Protein AF-A0A7X9FR74-F1 (afdb_monomer_lite)

Structure (mmCIF, N/CA/C/O backbone):
data_AF-A0A7X9FR74-F1
#
_entry.id   AF-A0A7X9FR74-F1
#
loop_
_atom_site.group_PDB
_atom_site.id
_atom_site.type_symbol
_atom_site.label_atom_id
_atom_site.label_alt_id
_atom_site.label_comp_id
_atom_site.label_asym_id
_atom_site.label_entity_id
_atom_site.label_seq_id
_atom_site.pdbx_PDB_ins_code
_atom_site.Cartn_x
_atom_site.Cartn_y
_atom_site.Cartn_z
_atom_site.occupancy
_atom_site.B_iso_or_equiv
_atom_site.auth_seq_id
_atom_site.auth_comp_id
_atom_site.auth_asym_id
_atom_site.auth_atom_id
_atom_site.pdbx_PDB_model_num
ATOM 1 N N . LYS A 1 1 ? 11.378 -12.862 -9.582 1.00 49.09 1 LYS A N 1
ATOM 2 C CA . LYS A 1 1 ? 12.855 -12.681 -9.672 1.00 49.09 1 LYS A CA 1
ATOM 3 C C . LYS A 1 1 ? 13.414 -12.752 -11.105 1.00 49.09 1 LYS A C 1
ATOM 5 O O . LYS A 1 1 ? 14.288 -11.960 -11.417 1.00 49.09 1 LYS A O 1
ATOM 10 N N . ILE A 1 2 ? 12.906 -13.618 -11.994 1.00 49.97 2 ILE A N 1
ATOM 11 C CA . ILE A 1 2 ? 13.464 -13.811 -13.354 1.00 49.97 2 ILE A CA 1
ATOM 12 C C . ILE A 1 2 ? 13.257 -12.596 -14.291 1.00 49.97 2 ILE A C 1
ATOM 14 O O . ILE A 1 2 ? 14.177 -12.228 -15.014 1.00 49.97 2 ILE A O 1
ATOM 18 N N . ALA A 1 3 ? 12.103 -11.917 -14.243 1.00 53.97 3 ALA A N 1
ATOM 19 C CA . ALA A 1 3 ? 11.827 -10.750 -15.097 1.00 53.97 3 ALA A CA 1
ATOM 20 C C . ALA A 1 3 ? 12.711 -9.525 -14.775 1.00 53.97 3 ALA A C 1
ATOM 22 O O . ALA A 1 3 ? 13.237 -8.888 -15.679 1.00 53.97 3 ALA A O 1
ATOM 23 N N . LEU A 1 4 ? 12.950 -9.253 -13.485 1.00 57.09 4 LEU A N 1
ATOM 24 C CA . LEU A 1 4 ? 13.841 -8.179 -13.018 1.00 57.09 4 LEU A CA 1
ATOM 25 C C . LEU A 1 4 ? 15.304 -8.400 -13.425 1.00 57.09 4 LEU A C 1
ATOM 27 O O . LEU A 1 4 ? 16.016 -7.433 -13.672 1.00 57.09 4 LEU A O 1
ATOM 31 N N . ASN A 1 5 ? 15.745 -9.659 -13.526 1.00 57.19 5 ASN A N 1
ATOM 32 C CA . ASN A 1 5 ? 17.094 -9.975 -13.994 1.00 57.19 5 ASN A CA 1
ATOM 33 C C . ASN A 1 5 ? 17.255 -9.681 -15.488 1.00 57.19 5 ASN A C 1
ATOM 35 O O . ASN A 1 5 ? 18.281 -9.149 -15.881 1.00 57.19 5 ASN A O 1
ATOM 39 N N . LYS A 1 6 ? 16.237 -9.950 -16.316 1.00 57.62 6 LYS A N 1
ATOM 40 C CA . LYS A 1 6 ? 16.286 -9.618 -17.750 1.00 57.62 6 LYS A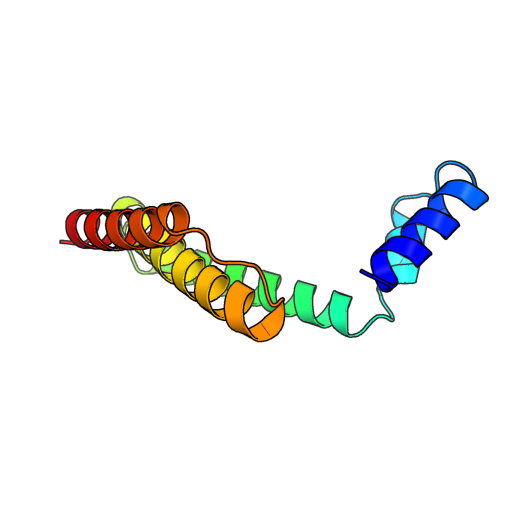 CA 1
ATOM 41 C C . LYS A 1 6 ? 16.308 -8.108 -17.997 1.00 57.62 6 LYS A C 1
ATOM 43 O O . LYS A 1 6 ? 17.095 -7.652 -18.814 1.00 57.62 6 LYS A O 1
ATOM 48 N N . VAL A 1 7 ? 15.519 -7.340 -17.240 1.00 60.03 7 VAL A N 1
ATOM 49 C CA . VAL A 1 7 ? 15.538 -5.867 -17.313 1.00 60.03 7 VAL A CA 1
ATOM 50 C C . VAL A 1 7 ? 16.883 -5.312 -16.840 1.00 60.03 7 VAL A C 1
ATOM 52 O O . VAL A 1 7 ? 17.462 -4.476 -17.519 1.00 60.03 7 VAL A O 1
ATOM 55 N N . ARG A 1 8 ? 17.442 -5.822 -15.732 1.00 58.75 8 ARG A N 1
ATOM 56 C CA . ARG A 1 8 ? 18.791 -5.440 -15.274 1.00 58.75 8 ARG A CA 1
ATOM 57 C C . ARG A 1 8 ? 19.878 -5.739 -16.307 1.00 58.75 8 ARG A C 1
ATOM 59 O O . ARG A 1 8 ? 20.777 -4.927 -16.471 1.00 58.75 8 ARG A O 1
ATOM 66 N N . LEU A 1 9 ? 19.798 -6.880 -16.989 1.00 60.38 9 LEU A N 1
ATOM 67 C CA . LEU A 1 9 ? 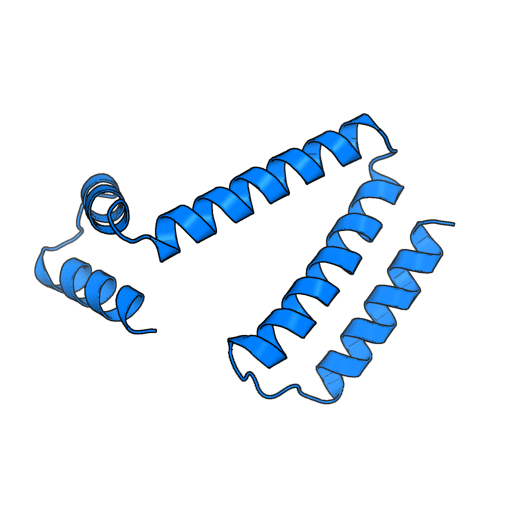20.768 -7.263 -18.017 1.00 60.38 9 LEU A CA 1
ATOM 68 C C . LEU A 1 9 ? 20.648 -6.396 -19.281 1.00 60.38 9 LEU A C 1
ATOM 70 O O . LEU A 1 9 ? 21.676 -6.062 -19.855 1.00 60.38 9 LEU A O 1
ATOM 74 N N . ALA A 1 10 ? 19.437 -5.980 -19.667 1.00 56.66 10 ALA A N 1
ATOM 75 C CA . ALA A 1 10 ? 19.229 -5.018 -20.755 1.00 56.66 10 ALA A CA 1
ATOM 76 C C . ALA A 1 10 ? 19.759 -3.614 -20.394 1.00 56.66 10 ALA A C 1
ATOM 78 O O . ALA A 1 10 ? 20.469 -3.001 -21.183 1.00 56.66 10 ALA A O 1
ATOM 79 N N . VAL A 1 11 ? 19.517 -3.151 -19.160 1.00 58.97 11 VAL A N 1
ATOM 80 C CA . VAL A 1 11 ? 20.002 -1.849 -18.658 1.00 58.97 11 VAL A CA 1
ATOM 81 C C . VAL A 1 11 ? 21.527 -1.769 -18.588 1.00 58.97 11 VAL A C 1
ATOM 83 O O . VAL A 1 11 ? 22.105 -0.729 -18.889 1.00 58.97 11 VAL A O 1
ATOM 86 N N . VAL A 1 12 ? 22.190 -2.865 -18.218 1.00 61.78 12 VAL A N 1
ATOM 87 C CA . VAL A 1 12 ? 23.659 -2.932 -18.162 1.00 61.78 12 VAL A CA 1
ATOM 88 C C . VAL A 1 12 ? 24.287 -3.048 -19.560 1.00 61.78 12 VAL A C 1
ATOM 90 O O . VAL A 1 12 ? 25.437 -2.653 -19.731 1.00 61.78 12 VAL A O 1
ATOM 93 N N . ALA A 1 13 ? 23.562 -3.576 -20.553 1.00 60.75 13 ALA A N 1
ATOM 94 C CA . ALA A 1 13 ? 24.095 -3.829 -21.892 1.00 60.75 13 ALA A CA 1
ATOM 95 C C . ALA A 1 13 ? 24.060 -2.610 -22.830 1.00 60.75 13 ALA A C 1
ATOM 97 O O . ALA A 1 13 ? 24.938 -2.503 -23.682 1.00 60.75 13 ALA A O 1
ATOM 98 N N . GLU A 1 14 ? 23.081 -1.708 -22.695 1.00 56.88 14 GLU A N 1
ATOM 99 C CA . GLU A 1 14 ? 22.860 -0.638 -23.687 1.00 56.88 14 GLU A CA 1
ATOM 100 C C . GLU A 1 14 ? 23.426 0.740 -23.302 1.00 56.88 14 GLU A C 1
ATOM 102 O O . GLU A 1 14 ? 23.592 1.581 -24.180 1.00 56.88 14 GLU A O 1
ATOM 107 N N . GLY A 1 15 ? 23.827 0.960 -22.043 1.00 57.66 15 GLY A N 1
ATOM 108 C CA . GLY A 1 15 ? 24.203 2.294 -21.556 1.00 57.66 15 GLY A CA 1
ATOM 109 C C . GLY A 1 15 ? 22.960 3.173 -21.391 1.00 57.66 15 GLY A C 1
ATOM 110 O O . GLY A 1 15 ? 22.227 3.374 -22.347 1.00 57.66 15 GLY A O 1
ATOM 111 N N . ASP A 1 16 ? 22.704 3.620 -20.153 1.00 62.59 16 ASP A N 1
ATOM 112 C CA . ASP A 1 16 ? 21.513 4.365 -19.696 1.00 62.59 16 ASP A CA 1
ATOM 113 C C . ASP A 1 16 ? 20.312 4.312 -20.661 1.00 62.59 16 ASP A C 1
ATOM 115 O O . ASP A 1 16 ? 20.021 5.302 -21.342 1.00 62.59 16 ASP A O 1
ATOM 119 N N . PRO A 1 17 ? 19.603 3.167 -20.752 1.00 65.75 17 PRO A N 1
ATOM 120 C CA . PRO A 1 17 ? 18.399 3.100 -21.565 1.00 65.75 17 PRO A CA 1
ATOM 121 C C . PRO A 1 17 ? 17.427 4.179 -21.102 1.00 65.75 17 PRO A C 1
ATOM 123 O O . PRO A 1 17 ? 17.197 4.371 -19.900 1.00 65.75 17 PRO A O 1
ATOM 126 N N . GLY A 1 18 ? 16.845 4.887 -22.068 1.00 78.25 18 GLY A N 1
ATOM 127 C CA . GLY A 1 18 ? 15.842 5.891 -21.772 1.00 78.25 18 GLY A CA 1
ATOM 128 C C . GLY A 1 18 ? 14.697 5.263 -20.981 1.00 78.25 18 GLY A C 1
ATOM 129 O O . GLY A 1 18 ? 14.331 4.104 -21.188 1.00 78.25 18 GLY A O 1
ATOM 130 N N . LEU A 1 19 ? 14.078 6.040 -20.086 1.00 77.25 19 LEU A N 1
ATOM 131 C CA . LEU A 1 19 ? 12.901 5.590 -19.327 1.00 77.25 19 LEU A CA 1
ATOM 132 C C . LEU A 1 19 ? 11.820 4.988 -20.244 1.00 77.25 19 LEU A C 1
ATOM 134 O O . LEU A 1 19 ? 11.128 4.047 -19.860 1.00 77.25 19 LEU A O 1
ATOM 138 N N . TRP A 1 20 ? 11.717 5.503 -21.470 1.00 82.38 20 TRP A N 1
ATOM 139 C CA . TRP A 1 20 ? 10.804 5.023 -22.501 1.00 82.38 20 TRP A CA 1
ATOM 140 C C . TRP A 1 20 ? 11.097 3.589 -22.957 1.00 82.38 20 TRP A C 1
ATOM 142 O O . TRP A 1 20 ? 10.161 2.797 -23.058 1.00 82.38 20 TRP A O 1
ATOM 152 N N . ASP A 1 21 ? 12.362 3.215 -23.146 1.00 82.94 21 ASP A N 1
ATOM 153 C CA . ASP A 1 21 ? 12.745 1.876 -23.614 1.00 82.94 21 ASP A CA 1
ATOM 154 C C . ASP A 1 21 ? 12.461 0.803 -22.561 1.00 82.94 21 ASP A C 1
ATOM 156 O O . ASP A 1 21 ? 12.021 -0.306 -22.880 1.00 82.94 21 ASP A O 1
ATOM 160 N N . ILE A 1 22 ? 12.637 1.158 -21.286 1.00 79.19 22 ILE A N 1
ATOM 161 C CA . ILE A 1 22 ? 12.320 0.293 -20.147 1.00 79.19 22 ILE A CA 1
ATOM 162 C C . ILE A 1 22 ? 10.810 0.027 -20.089 1.00 79.19 22 ILE A C 1
ATOM 164 O O . ILE A 1 22 ? 10.383 -1.123 -19.948 1.00 79.19 22 ILE A O 1
ATOM 168 N N . VAL A 1 23 ? 9.991 1.076 -20.221 1.00 79.94 23 VAL A N 1
ATOM 169 C CA . VAL A 1 23 ? 8.524 0.958 -20.185 1.00 79.94 23 VAL A CA 1
ATOM 170 C C . VAL A 1 23 ? 8.009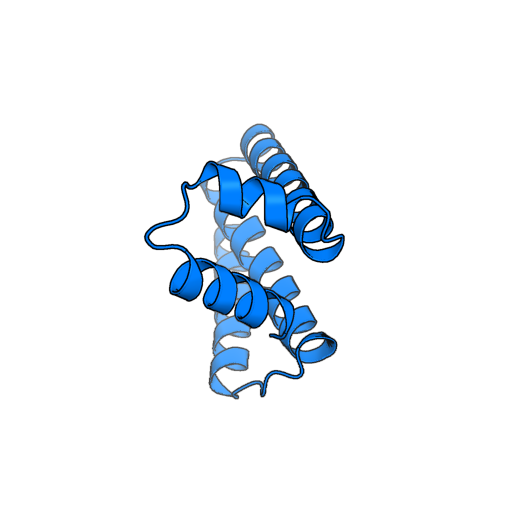 0.142 -21.373 1.00 79.94 23 VAL A C 1
ATOM 172 O O . VAL A 1 23 ? 7.187 -0.757 -21.177 1.00 79.94 23 VAL A O 1
ATOM 175 N N . LEU A 1 24 ? 8.521 0.390 -22.582 1.00 83.50 24 LEU A N 1
ATOM 176 C CA . LEU A 1 24 ? 8.153 -0.359 -23.789 1.00 83.50 24 LEU A CA 1
ATOM 177 C C . LEU A 1 24 ? 8.511 -1.850 -23.687 1.00 83.50 24 LEU A C 1
ATOM 179 O O . LEU A 1 24 ? 7.723 -2.695 -24.112 1.00 83.50 24 LEU A O 1
ATOM 183 N N . HIS A 1 25 ? 9.631 -2.195 -23.046 1.00 83.56 25 HIS A N 1
ATOM 184 C CA . HIS A 1 25 ? 10.009 -3.591 -22.796 1.00 83.56 25 HIS A CA 1
ATOM 185 C C . HIS A 1 25 ? 9.175 -4.289 -21.714 1.00 83.56 25 HIS A C 1
ATOM 187 O O . HIS A 1 25 ? 9.013 -5.513 -21.745 1.00 83.56 25 HIS A O 1
ATOM 193 N N . LEU A 1 26 ? 8.656 -3.542 -20.738 1.00 80.00 26 LEU A N 1
ATOM 194 C CA . LEU A 1 26 ? 7.833 -4.079 -19.650 1.00 80.00 26 LEU A CA 1
ATOM 195 C C . LEU A 1 26 ? 6.359 -4.235 -20.039 1.00 80.00 26 LEU A C 1
ATOM 197 O O . LEU A 1 26 ? 5.688 -5.120 -19.507 1.00 80.00 26 LEU A O 1
ATOM 201 N N . LEU A 1 27 ? 5.873 -3.425 -20.983 1.00 84.75 27 LEU A N 1
ATOM 202 C CA . LEU A 1 27 ? 4.500 -3.443 -21.490 1.00 84.75 27 LEU A CA 1
ATOM 203 C C . LEU A 1 27 ? 3.976 -4.832 -21.902 1.00 84.75 27 LEU A C 1
ATOM 205 O O . LEU A 1 27 ? 2.873 -5.157 -21.487 1.00 84.75 27 LEU A O 1
ATOM 209 N N . PRO A 1 28 ? 4.699 -5.693 -22.641 1.00 87.12 28 PRO A N 1
ATOM 210 C CA . PRO A 1 28 ? 4.188 -7.017 -23.013 1.00 87.12 28 PRO A CA 1
ATOM 211 C C . PRO A 1 28 ? 4.183 -8.041 -21.864 1.00 87.12 28 PRO A C 1
ATOM 213 O O . PRO A 1 28 ? 3.705 -9.160 -22.044 1.00 87.12 28 PRO A O 1
ATOM 216 N N . ASN A 1 29 ? 4.718 -7.713 -20.682 1.00 83.38 29 ASN A N 1
ATOM 217 C CA . ASN A 1 29 ? 4.759 -8.645 -19.561 1.00 83.38 29 ASN A CA 1
ATOM 218 C C . ASN A 1 29 ? 3.412 -8.651 -18.803 1.00 83.38 29 ASN A C 1
ATOM 220 O O . ASN A 1 29 ? 3.090 -7.669 -18.126 1.00 83.38 29 ASN A O 1
ATOM 224 N N . PRO A 1 30 ? 2.647 -9.761 -18.814 1.00 81.38 30 PRO A N 1
ATOM 225 C CA . PRO A 1 30 ? 1.329 -9.818 -18.180 1.00 81.38 30 PRO A CA 1
ATOM 226 C C . PRO A 1 30 ? 1.385 -9.610 -16.662 1.00 81.38 30 PRO A C 1
ATOM 228 O O . PRO A 1 30 ? 0.437 -9.087 -16.083 1.00 81.38 30 PRO A O 1
ATOM 231 N N . TYR A 1 31 ? 2.500 -9.949 -16.006 1.00 82.50 31 TYR A N 1
ATOM 232 C CA . TYR A 1 31 ? 2.684 -9.681 -14.577 1.00 82.50 31 TYR A CA 1
ATOM 233 C C . TYR A 1 31 ? 2.897 -8.193 -14.286 1.00 82.50 31 TYR A C 1
ATOM 235 O O . TYR A 1 31 ? 2.459 -7.710 -13.245 1.00 82.50 31 TYR A O 1
ATOM 243 N N . PHE A 1 32 ? 3.554 -7.464 -15.194 1.00 83.62 32 PHE A N 1
ATOM 244 C CA . PHE A 1 32 ? 3.737 -6.018 -15.065 1.00 83.62 32 PHE A CA 1
ATOM 245 C C . PHE A 1 32 ? 2.405 -5.289 -15.247 1.00 83.62 32 PHE A C 1
ATOM 247 O O . PHE A 1 32 ? 2.028 -4.490 -14.394 1.00 83.62 32 PHE A O 1
ATOM 254 N N . ILE A 1 33 ? 1.654 -5.636 -16.296 1.00 87.50 33 ILE A N 1
ATOM 255 C CA . ILE A 1 33 ? 0.307 -5.100 -1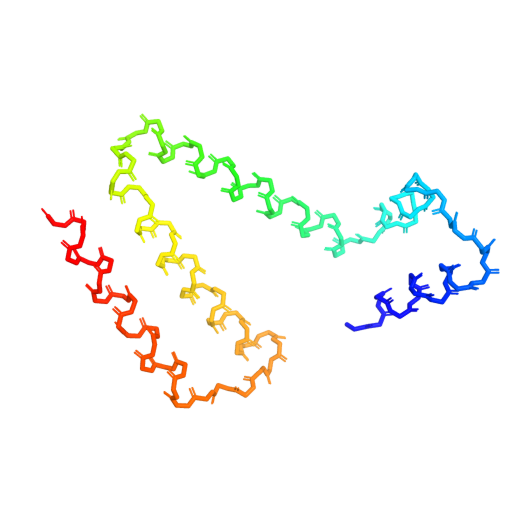6.540 1.00 87.50 33 ILE A CA 1
ATOM 256 C C . ILE A 1 33 ? -0.639 -5.451 -15.390 1.00 87.50 33 ILE A C 1
ATOM 258 O O . ILE A 1 33 ? -1.359 -4.584 -14.905 1.00 87.50 33 ILE A O 1
ATOM 262 N N . GLY A 1 34 ? -0.620 -6.702 -14.922 1.00 88.19 34 GLY A N 1
ATOM 263 C CA . GLY A 1 34 ? -1.431 -7.140 -13.788 1.00 88.19 34 GLY A CA 1
ATOM 264 C C . GLY A 1 34 ? -1.104 -6.361 -12.514 1.00 88.19 34 GLY A C 1
ATOM 265 O O . GLY A 1 34 ? -2.010 -5.870 -11.846 1.00 88.19 34 GLY A O 1
ATOM 266 N N . GLY A 1 35 ? 0.184 -6.167 -12.214 1.00 85.19 35 GLY A N 1
ATOM 267 C CA . GLY A 1 35 ? 0.618 -5.327 -11.096 1.00 85.19 35 GLY A CA 1
ATOM 268 C C . GLY A 1 35 ? 0.163 -3.873 -11.241 1.00 85.19 35 GLY A C 1
ATOM 269 O O . GLY A 1 35 ? -0.364 -3.300 -10.289 1.00 85.19 35 GLY A O 1
ATOM 270 N N . LEU A 1 36 ? 0.298 -3.298 -12.438 1.00 89.44 36 LEU A N 1
ATOM 271 C CA . LEU A 1 36 ? -0.139 -1.933 -12.733 1.00 89.44 36 LEU A CA 1
ATOM 272 C C . LEU A 1 36 ? -1.656 -1.772 -12.566 1.00 89.44 36 LEU A C 1
ATOM 274 O O . LEU A 1 36 ? -2.112 -0.795 -11.977 1.00 89.44 36 LEU A O 1
ATOM 278 N N . PHE A 1 37 ? -2.433 -2.753 -13.024 1.00 92.38 37 PHE A N 1
ATOM 279 C CA . PHE A 1 37 ? -3.886 -2.773 -12.880 1.00 92.38 37 PHE A CA 1
ATOM 280 C C . PHE A 1 37 ? -4.317 -2.862 -11.411 1.00 92.38 37 PHE A C 1
ATOM 282 O O . PHE A 1 37 ? -5.186 -2.108 -10.978 1.00 92.38 37 PHE A O 1
ATOM 289 N N . VAL A 1 38 ? -3.677 -3.728 -10.619 1.00 89.25 38 VAL A N 1
ATOM 290 C CA . VAL A 1 38 ? -3.951 -3.848 -9.176 1.00 89.25 38 VAL A CA 1
ATOM 291 C C . VAL A 1 38 ? -3.598 -2.555 -8.436 1.00 89.25 38 VAL A C 1
ATOM 293 O O . VAL A 1 38 ? -4.365 -2.124 -7.577 1.00 89.25 38 VAL A O 1
ATOM 296 N N . ILE A 1 39 ? -2.488 -1.898 -8.791 1.00 88.12 39 ILE A N 1
ATOM 297 C CA . ILE A 1 39 ? -2.116 -0.590 -8.228 1.00 88.12 39 ILE A CA 1
ATOM 298 C C . ILE A 1 39 ? -3.150 0.478 -8.598 1.00 88.12 39 ILE A C 1
ATOM 300 O O . ILE A 1 39 ? -3.576 1.234 -7.726 1.00 88.12 39 ILE A O 1
ATOM 304 N N . ALA A 1 40 ? -3.585 0.528 -9.860 1.00 93.38 40 ALA A N 1
ATOM 305 C CA . ALA A 1 40 ? -4.603 1.474 -10.307 1.00 93.38 40 ALA A CA 1
ATOM 306 C C . ALA A 1 40 ? -5.936 1.262 -9.571 1.00 93.38 40 ALA A C 1
ATOM 308 O O . ALA A 1 40 ? -6.519 2.223 -9.073 1.00 93.38 40 ALA A O 1
ATOM 309 N N . LEU A 1 41 ? -6.379 0.008 -9.419 1.00 91.88 41 LEU A N 1
ATOM 310 C CA . LEU A 1 41 ? -7.559 -0.326 -8.618 1.00 91.88 41 LEU A CA 1
ATOM 311 C C . LEU A 1 41 ? -7.390 0.089 -7.155 1.00 91.88 41 LEU A C 1
ATOM 313 O O . LEU A 1 41 ? -8.288 0.712 -6.594 1.00 91.88 41 LEU A O 1
ATOM 317 N N . GLY A 1 42 ? -6.239 -0.206 -6.548 1.00 87.81 42 GLY A N 1
ATOM 318 C CA . GLY A 1 42 ? -5.931 0.212 -5.181 1.00 87.81 42 GLY A CA 1
ATOM 319 C C . GLY A 1 42 ? -6.018 1.730 -5.010 1.00 87.81 42 GLY A C 1
ATOM 320 O O . GLY A 1 42 ? -6.617 2.204 -4.048 1.00 87.81 42 GLY A O 1
ATOM 321 N N . ALA A 1 43 ? -5.503 2.497 -5.972 1.00 90.06 43 ALA A N 1
ATOM 322 C CA . ALA A 1 43 ? -5.613 3.952 -5.972 1.00 90.06 43 ALA A CA 1
ATOM 323 C C . ALA A 1 43 ? -7.070 4.425 -6.109 1.00 90.06 43 ALA A C 1
ATOM 325 O O . ALA A 1 43 ? -7.492 5.309 -5.366 1.00 90.06 43 ALA A O 1
ATOM 326 N N . CYS A 1 44 ? -7.865 3.819 -6.997 1.00 92.44 44 CYS A N 1
ATOM 327 C CA . CYS A 1 44 ? -9.291 4.133 -7.110 1.00 92.44 44 CYS A CA 1
ATOM 328 C C . CYS A 1 44 ? -10.027 3.901 -5.784 1.00 92.44 44 CYS A C 1
ATOM 330 O O . CYS A 1 44 ? -10.723 4.801 -5.321 1.00 92.44 44 CYS A O 1
ATOM 332 N N . LEU A 1 45 ? -9.819 2.744 -5.143 1.00 88.06 45 LEU A N 1
ATOM 333 C CA . LEU A 1 45 ? -10.408 2.442 -3.834 1.00 88.06 45 LEU A CA 1
ATOM 334 C C . LEU A 1 45 ? -9.966 3.458 -2.770 1.00 88.06 45 LEU A C 1
ATOM 336 O O . LEU A 1 45 ? -10.797 3.895 -1.977 1.00 88.06 45 LEU A O 1
ATOM 340 N N . PHE A 1 46 ? -8.693 3.871 -2.781 1.00 86.00 46 PHE A N 1
ATOM 341 C CA . PHE A 1 46 ? -8.163 4.883 -1.863 1.00 86.00 46 PHE A CA 1
ATOM 342 C C . PHE A 1 46 ? -8.885 6.218 -2.018 1.00 86.00 46 PHE A C 1
ATOM 344 O O . PHE A 1 46 ? -9.380 6.775 -1.039 1.00 86.00 46 PHE A O 1
ATOM 351 N N . PHE A 1 47 ? -9.010 6.708 -3.251 1.00 88.44 47 PHE A N 1
ATOM 352 C CA . PHE A 1 47 ? -9.714 7.959 -3.514 1.00 88.44 47 PHE A CA 1
ATOM 353 C C . PHE A 1 47 ? -11.208 7.868 -3.198 1.00 88.44 47 PHE A C 1
ATOM 355 O O . PHE A 1 47 ? -11.770 8.827 -2.672 1.00 88.44 47 PHE A O 1
ATOM 362 N N . THR A 1 48 ? -11.853 6.724 -3.447 1.00 87.38 48 THR A N 1
ATOM 363 C CA . THR A 1 48 ? -13.243 6.506 -3.023 1.00 87.38 48 THR A CA 1
ATOM 364 C C . THR A 1 48 ? -13.380 6.581 -1.503 1.00 87.38 48 THR A C 1
ATOM 366 O O . THR A 1 48 ? -14.282 7.257 -1.017 1.00 87.38 48 THR A O 1
ATOM 369 N N . LEU A 1 49 ? -12.464 5.968 -0.748 1.00 84.62 49 LEU A N 1
ATOM 370 C CA . LEU A 1 49 ? -12.478 6.023 0.716 1.00 84.62 49 LEU A CA 1
ATOM 371 C C . LEU A 1 49 ? -12.319 7.454 1.241 1.00 84.62 49 LEU A C 1
ATOM 373 O O . LEU A 1 49 ? -13.032 7.854 2.159 1.00 84.62 49 LEU A O 1
ATOM 377 N N . LEU A 1 50 ? -11.416 8.229 0.632 1.00 84.88 50 LEU A N 1
ATOM 378 C CA . LEU A 1 50 ? -11.213 9.644 0.962 1.00 84.88 50 LEU A CA 1
ATOM 379 C C . LEU A 1 50 ? -12.439 10.505 0.649 1.00 84.88 50 LEU A C 1
ATOM 381 O O . LEU A 1 50 ? -12.643 11.534 1.285 1.00 84.88 50 LEU A O 1
ATOM 385 N N . TYR A 1 51 ? -13.246 10.102 -0.331 1.00 84.94 51 TYR A N 1
ATOM 386 C CA . TYR A 1 51 ? -14.483 10.796 -0.667 1.00 84.94 51 TYR A CA 1
ATOM 387 C C . TYR A 1 51 ? -15.612 10.486 0.328 1.00 84.94 51 TYR A C 1
ATOM 389 O O . TYR A 1 51 ? -16.426 11.357 0.628 1.00 84.94 51 TYR A O 1
ATOM 397 N N . THR A 1 52 ? -15.676 9.259 0.849 1.00 81.38 52 THR A N 1
ATOM 398 C CA . THR A 1 52 ? -16.788 8.801 1.700 1.00 81.38 52 THR A CA 1
ATOM 399 C C . THR A 1 52 ? -16.534 8.929 3.200 1.00 81.38 52 THR A C 1
ATOM 401 O O . THR A 1 52 ? -17.436 8.666 3.996 1.00 81.38 52 THR A O 1
ATOM 404 N N . THR A 1 53 ? -15.308 9.226 3.628 1.00 82.94 53 THR A N 1
ATOM 405 C CA . THR A 1 53 ? -14.911 9.132 5.039 1.00 82.94 53 THR A CA 1
ATOM 406 C C . THR A 1 53 ? -13.846 10.165 5.383 1.00 82.94 53 THR A C 1
ATOM 408 O O . THR A 1 53 ? -12.999 10.496 4.557 1.00 82.94 53 THR A O 1
ATOM 411 N N . ASP A 1 54 ? -13.853 10.644 6.629 1.00 84.38 54 ASP A N 1
ATOM 412 C CA . ASP A 1 54 ? -12.813 11.536 7.136 1.00 84.38 54 ASP A CA 1
ATOM 413 C C . ASP A 1 54 ? -11.417 10.917 6.970 1.00 84.38 54 ASP A C 1
ATOM 415 O O . ASP A 1 54 ? -11.188 9.745 7.292 1.00 84.38 54 ASP A O 1
ATOM 419 N N . ILE A 1 55 ? -10.458 11.734 6.530 1.00 79.25 55 ILE A N 1
ATOM 420 C CA . ILE A 1 55 ? -9.062 11.336 6.272 1.00 79.25 55 ILE A CA 1
ATOM 421 C C . ILE A 1 55 ? -8.444 10.625 7.489 1.00 79.25 55 ILE A C 1
ATOM 423 O O . ILE A 1 55 ? -7.709 9.648 7.341 1.00 79.25 55 ILE A O 1
ATOM 427 N N . SER A 1 56 ? -8.789 11.078 8.696 1.00 80.12 56 SER A N 1
ATOM 428 C CA . SER A 1 56 ? -8.328 10.521 9.972 1.00 80.12 56 SER A CA 1
ATOM 429 C C . SER A 1 56 ? -8.753 9.067 10.206 1.00 80.12 56 SER A C 1
ATOM 431 O O . SER A 1 56 ? -8.034 8.340 10.888 1.00 80.12 56 SER A O 1
ATOM 433 N N . ARG A 1 57 ? -9.872 8.621 9.622 1.00 77.81 57 ARG A N 1
ATOM 434 C CA . ARG A 1 57 ? -10.374 7.238 9.720 1.00 77.81 57 ARG A CA 1
ATOM 435 C C . ARG A 1 57 ? -10.070 6.403 8.479 1.00 77.81 57 ARG A C 1
ATOM 437 O O . ARG A 1 57 ? -9.840 5.202 8.591 1.00 77.81 57 ARG A O 1
ATOM 444 N N . ALA A 1 58 ? -10.026 7.026 7.304 1.00 81.06 58 ALA A N 1
ATOM 445 C CA . ALA A 1 58 ? -9.751 6.331 6.049 1.00 81.06 58 ALA A CA 1
ATOM 446 C C . ALA A 1 58 ? -8.314 5.773 5.989 1.00 81.06 58 ALA A C 1
ATOM 448 O O . ALA A 1 58 ? -8.101 4.641 5.547 1.00 81.06 58 ALA A O 1
ATOM 449 N N . LEU A 1 59 ? -7.328 6.539 6.477 1.00 79.75 59 LEU A N 1
ATOM 450 C CA . LEU A 1 59 ? -5.912 6.156 6.432 1.00 79.75 59 LEU A CA 1
ATOM 451 C C . LEU A 1 59 ? -5.588 4.901 7.270 1.00 79.75 59 LEU A C 1
ATOM 453 O O . LEU A 1 59 ? -4.964 3.985 6.724 1.00 79.75 59 LEU A O 1
ATOM 457 N N . PRO A 1 60 ? -6.013 4.796 8.548 1.00 82.25 60 PRO A N 1
ATOM 458 C CA . PRO A 1 60 ? -5.781 3.598 9.352 1.00 82.25 60 PRO A CA 1
ATOM 459 C C . PRO A 1 60 ? -6.425 2.343 8.758 1.00 82.25 60 PRO A C 1
ATOM 461 O O . PRO A 1 60 ? -5.782 1.297 8.702 1.00 82.25 60 PRO A O 1
ATOM 464 N N . VAL A 1 61 ? -7.670 2.441 8.281 1.00 80.19 61 VAL A N 1
ATOM 465 C CA . VAL A 1 61 ? -8.408 1.296 7.723 1.00 80.19 61 VAL A CA 1
ATOM 466 C C . VAL A 1 61 ? -7.716 0.769 6.471 1.00 80.19 61 VAL A C 1
ATOM 468 O O . VAL A 1 61 ? -7.473 -0.434 6.354 1.00 80.19 61 VAL A O 1
ATOM 471 N N . MET A 1 62 ? -7.339 1.663 5.556 1.00 82.94 62 MET A N 1
ATOM 472 C CA . MET A 1 62 ? -6.717 1.246 4.307 1.00 82.94 62 MET A CA 1
ATOM 473 C C . MET A 1 62 ? -5.28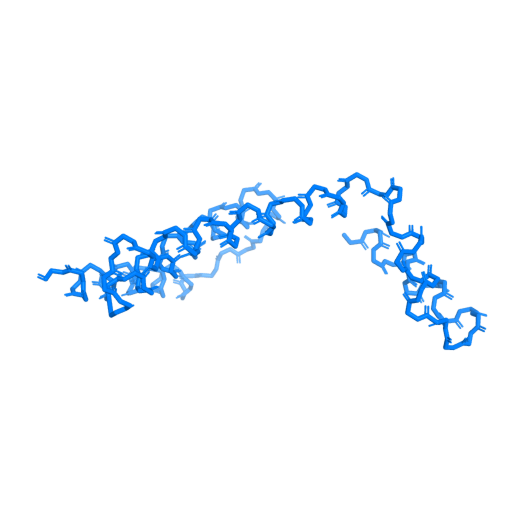2 0.739 4.500 1.00 82.94 62 MET A C 1
ATOM 475 O O . MET A 1 62 ? -4.913 -0.281 3.916 1.00 82.94 62 MET A O 1
ATOM 479 N N . GLY A 1 63 ? -4.490 1.394 5.355 1.00 79.88 63 GLY A N 1
ATOM 480 C CA . GLY A 1 63 ? -3.134 0.951 5.686 1.00 79.88 63 GLY A CA 1
ATOM 481 C C . GLY A 1 63 ? -3.110 -0.372 6.457 1.00 79.88 63 GLY A C 1
ATOM 482 O O . GLY A 1 63 ? -2.301 -1.247 6.149 1.00 79.88 63 GLY A O 1
ATOM 483 N N . GLY A 1 64 ? -4.025 -0.553 7.413 1.00 82.88 64 GLY A N 1
ATOM 484 C CA . GLY A 1 64 ? -4.130 -1.772 8.214 1.00 82.88 64 GLY A CA 1
ATOM 485 C C . GLY A 1 64 ? -4.565 -2.982 7.397 1.00 82.88 64 GLY A C 1
ATOM 486 O O . GLY A 1 64 ? -3.850 -3.983 7.345 1.00 82.88 64 GLY A O 1
ATOM 487 N N . ILE A 1 65 ? -5.704 -2.882 6.704 1.00 81.50 65 ILE A N 1
ATOM 488 C CA . ILE A 1 65 ? -6.226 -3.980 5.877 1.00 81.50 65 ILE A CA 1
ATOM 489 C C . ILE A 1 65 ? -5.267 -4.286 4.723 1.00 81.50 65 ILE A C 1
ATOM 491 O O . ILE A 1 65 ? -4.986 -5.455 4.457 1.00 81.50 65 ILE A O 1
ATOM 495 N N . GLY A 1 66 ? -4.711 -3.254 4.080 1.00 84.00 66 GLY A N 1
ATOM 496 C CA . GLY A 1 66 ? -3.724 -3.421 3.015 1.00 84.00 66 GLY A CA 1
ATOM 497 C C . GLY A 1 66 ? -2.501 -4.211 3.480 1.00 84.00 66 GLY A C 1
ATOM 498 O O . GLY A 1 66 ? -2.078 -5.144 2.797 1.00 84.00 66 GLY A O 1
ATOM 499 N N . TYR A 1 67 ? -1.979 -3.912 4.673 1.00 83.56 67 TYR A N 1
ATOM 500 C CA . TYR A 1 67 ? -0.839 -4.641 5.226 1.00 83.56 67 TYR A CA 1
ATOM 501 C C . TYR A 1 67 ? -1.175 -6.098 5.564 1.00 83.56 67 TYR A C 1
ATOM 503 O O . TYR A 1 67 ? -0.376 -6.981 5.265 1.00 83.56 67 TYR A O 1
ATOM 511 N N . ILE A 1 68 ? -2.360 -6.377 6.118 1.00 85.88 68 ILE A N 1
ATOM 512 C CA . ILE A 1 68 ? -2.808 -7.755 6.389 1.00 85.88 68 ILE A CA 1
ATOM 513 C C . ILE A 1 68 ? -2.898 -8.555 5.084 1.00 85.88 68 ILE A C 1
ATOM 515 O O . ILE A 1 68 ? -2.403 -9.680 5.021 1.00 85.88 68 ILE A O 1
ATOM 519 N N . ILE A 1 69 ? -3.480 -7.972 4.030 1.00 84.06 69 ILE A N 1
ATOM 520 C CA . ILE A 1 69 ? -3.581 -8.621 2.717 1.00 84.06 69 ILE A CA 1
ATOM 521 C C . ILE A 1 69 ? -2.184 -8.935 2.175 1.00 84.06 69 ILE A C 1
ATOM 523 O O . ILE A 1 69 ? -1.939 -10.071 1.776 1.00 84.06 69 ILE A O 1
ATOM 527 N N . VAL A 1 70 ? -1.260 -7.968 2.206 1.00 83.88 70 V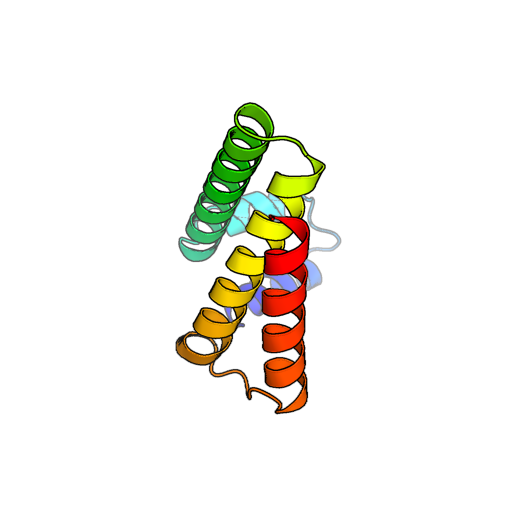AL A N 1
ATOM 528 C CA . VAL A 1 70 ? 0.127 -8.158 1.746 1.00 83.88 70 VAL A CA 1
ATOM 529 C C . VAL A 1 70 ? 0.861 -9.197 2.590 1.00 83.88 70 VAL A C 1
ATOM 531 O O . VAL A 1 70 ? 1.587 -10.010 2.031 1.00 83.88 70 VAL A O 1
ATOM 534 N N . PHE A 1 71 ? 0.656 -9.223 3.905 1.00 83.81 71 PHE A N 1
ATOM 535 C CA . PHE A 1 71 ? 1.274 -10.196 4.804 1.00 83.81 71 PHE A CA 1
ATOM 536 C C . PHE A 1 71 ? 0.801 -11.630 4.513 1.00 83.81 71 PHE A C 1
ATOM 538 O O . PHE A 1 71 ? 1.617 -12.546 4.395 1.00 83.81 71 PHE A O 1
ATOM 545 N N . VAL A 1 72 ? -0.509 -11.825 4.318 1.00 83.12 72 VAL A N 1
ATOM 546 C CA . VAL A 1 72 ? -1.090 -13.131 3.965 1.00 83.12 72 VAL A CA 1
ATOM 547 C C . VAL A 1 72 ? -0.645 -13.566 2.567 1.00 83.12 72 VAL A C 1
ATOM 549 O O . VAL A 1 72 ? -0.196 -14.699 2.385 1.00 83.12 72 VAL A O 1
ATOM 552 N N . TYR A 1 73 ? -0.710 -12.665 1.583 1.00 81.00 73 TYR A N 1
ATOM 553 C CA . TYR A 1 73 ? -0.245 -12.948 0.224 1.00 81.00 73 TYR A CA 1
ATOM 554 C C . TYR A 1 73 ? 1.268 -13.203 0.173 1.00 81.00 73 TYR A C 1
ATOM 556 O O . TYR A 1 73 ? 1.704 -14.113 -0.525 1.00 81.00 73 TYR A O 1
ATOM 564 N N . GLY A 1 74 ? 2.079 -12.462 0.925 1.00 79.88 74 GLY A N 1
ATOM 565 C CA . GLY A 1 74 ? 3.532 -12.638 0.993 1.00 79.88 74 GLY A CA 1
ATOM 566 C C . GLY A 1 74 ? 3.925 -14.022 1.504 1.00 79.88 74 GLY A C 1
ATOM 567 O O . GLY A 1 74 ? 4.766 -14.697 0.909 1.00 79.88 74 GLY A O 1
ATOM 568 N N . HIS A 1 75 ? 3.238 -14.509 2.536 1.00 78.25 75 HIS A N 1
ATOM 569 C CA . HIS A 1 75 ? 3.464 -15.858 3.042 1.00 78.25 75 HIS A CA 1
ATOM 570 C C . HIS A 1 75 ? 3.028 -16.947 2.054 1.00 78.25 75 HIS A C 1
ATOM 572 O O . HIS A 1 75 ? 3.800 -17.857 1.763 1.00 78.25 75 HIS A O 1
ATOM 578 N N . PHE A 1 76 ? 1.809 -16.857 1.510 1.00 76.19 76 PHE A N 1
ATOM 579 C CA . PHE A 1 76 ? 1.256 -17.921 0.663 1.00 76.19 76 PHE A CA 1
ATOM 580 C C . PHE A 1 76 ? 1.815 -17.940 -0.766 1.00 76.19 76 PHE A C 1
ATOM 582 O O . PHE A 1 76 ? 2.021 -19.018 -1.318 1.00 76.19 76 PHE A O 1
ATOM 589 N N . LEU A 1 77 ? 2.042 -16.776 -1.382 1.00 74.19 77 LEU A N 1
ATOM 590 C CA . LEU A 1 77 ? 2.443 -16.663 -2.791 1.00 74.19 77 LEU A CA 1
ATOM 591 C C . LEU A 1 77 ? 3.948 -16.478 -2.986 1.00 74.19 77 LEU A C 1
ATOM 593 O O . LEU A 1 77 ? 4.478 -16.952 -3.991 1.00 74.19 77 LEU A O 1
ATOM 597 N N . LEU A 1 78 ? 4.642 -15.796 -2.066 1.00 70.81 78 LEU A N 1
ATOM 598 C CA . LEU A 1 78 ? 6.092 -15.587 -2.169 1.00 70.81 78 LEU A CA 1
ATOM 599 C C . LEU A 1 78 ? 6.901 -16.586 -1.329 1.00 70.81 78 LEU A C 1
ATOM 601 O O . LEU A 1 78 ? 8.111 -16.691 -1.538 1.00 70.81 78 LEU A O 1
ATOM 605 N N . GLY A 1 79 ? 6.255 -17.341 -0.431 1.00 69.62 79 GLY A N 1
ATOM 606 C CA . GLY A 1 79 ? 6.934 -18.285 0.460 1.00 69.62 79 GLY A CA 1
ATOM 607 C C . GLY A 1 79 ? 7.898 -17.587 1.419 1.00 69.62 79 GLY A C 1
ATOM 608 O O . GLY A 1 79 ? 8.909 -18.170 1.812 1.00 69.62 79 GLY A O 1
ATOM 609 N N . GLU A 1 80 ? 7.643 -16.315 1.740 1.00 73.88 80 GLU A N 1
ATOM 610 C CA . GLU A 1 80 ? 8.490 -15.569 2.662 1.00 73.88 80 GLU A CA 1
ATOM 611 C C . GLU A 1 80 ? 8.406 -16.180 4.062 1.00 73.88 80 GLU A C 1
ATOM 613 O O . GLU A 1 80 ? 7.326 -16.467 4.583 1.00 73.88 80 GLU A O 1
ATOM 618 N N . SER A 1 81 ? 9.574 -16.381 4.677 1.00 74.25 81 SER A N 1
ATOM 619 C CA . SER A 1 81 ? 9.677 -16.780 6.076 1.00 74.25 81 SER A CA 1
ATOM 620 C C . SER A 1 81 ? 9.071 -15.675 6.933 1.00 74.25 81 SER A C 1
ATOM 622 O O . SER A 1 81 ? 9.655 -14.602 7.084 1.00 74.25 81 SER A O 1
ATOM 624 N N . ILE A 1 82 ? 7.897 -15.950 7.503 1.00 75.69 82 ILE A N 1
ATOM 625 C CA . ILE A 1 82 ? 7.315 -15.079 8.515 1.00 75.69 82 ILE A CA 1
ATOM 626 C C . ILE A 1 82 ? 8.193 -15.155 9.761 1.00 75.69 82 ILE A C 1
ATOM 628 O O . ILE A 1 82 ? 8.402 -16.225 10.337 1.00 75.69 82 ILE A O 1
ATOM 632 N N . ASN A 1 83 ? 8.666 -13.999 10.206 1.00 82.56 83 ASN A N 1
ATOM 633 C CA . ASN A 1 83 ? 9.322 -13.849 11.492 1.00 82.56 83 ASN A CA 1
ATOM 634 C C . ASN A 1 83 ? 8.267 -13.614 12.589 1.00 82.56 83 ASN A C 1
ATOM 636 O O . ASN A 1 83 ? 7.326 -12.842 12.397 1.00 82.56 83 ASN A O 1
ATOM 640 N N . SER A 1 84 ? 8.445 -14.214 13.768 1.00 81.00 84 SER A N 1
ATOM 641 C CA . SER A 1 84 ? 7.588 -14.002 14.944 1.00 81.00 84 SER A CA 1
ATOM 642 C C . SER A 1 84 ? 7.386 -12.517 15.279 1.00 81.00 84 SER A C 1
ATOM 644 O O . SER A 1 84 ? 6.288 -12.119 15.665 1.00 81.00 84 SER A O 1
ATOM 646 N N . TYR A 1 85 ? 8.397 -11.668 15.057 1.00 85.19 85 TYR A N 1
ATOM 647 C CA . TYR A 1 85 ? 8.271 -10.216 15.240 1.00 85.19 85 TYR A CA 1
ATOM 648 C C . TYR A 1 85 ? 7.296 -9.558 14.252 1.00 85.19 85 TYR A C 1
ATOM 650 O O . TYR A 1 85 ? 6.605 -8.611 14.624 1.00 85.19 85 TYR A O 1
ATOM 658 N N . GLN A 1 86 ? 7.194 -10.056 13.015 1.00 81.62 86 GLN A N 1
ATOM 659 C CA . GLN A 1 86 ? 6.244 -9.528 12.031 1.00 81.62 86 GLN A CA 1
ATOM 660 C C . GLN A 1 86 ? 4.804 -9.859 12.428 1.00 81.62 86 GLN A C 1
ATOM 662 O O . GLN A 1 86 ? 3.935 -9.007 12.292 1.00 81.62 86 GLN A O 1
ATOM 667 N N . ILE A 1 87 ? 4.558 -11.045 12.993 1.00 84.69 87 ILE A N 1
ATOM 668 C CA . ILE A 1 87 ? 3.232 -11.433 13.504 1.00 84.69 87 ILE A CA 1
ATOM 669 C C . ILE A 1 87 ? 2.799 -10.492 14.633 1.00 84.69 87 ILE A C 1
ATOM 671 O O . ILE A 1 87 ? 1.682 -9.975 14.620 1.00 84.69 87 ILE A O 1
ATOM 675 N N . VAL A 1 88 ? 3.698 -10.228 15.588 1.00 88.94 88 VAL A N 1
ATOM 676 C CA . VAL A 1 88 ? 3.439 -9.281 16.685 1.00 88.94 88 VAL A CA 1
ATOM 677 C C . VAL A 1 88 ? 3.180 -7.877 16.136 1.00 88.94 88 VAL A C 1
ATOM 679 O O . VAL A 1 88 ? 2.235 -7.221 16.567 1.00 88.94 88 VAL A O 1
ATOM 682 N N . GLY A 1 89 ? 3.963 -7.441 15.145 1.00 85.88 89 GLY A N 1
ATOM 683 C CA . GLY A 1 89 ? 3.753 -6.176 14.446 1.00 85.88 89 GLY A CA 1
ATOM 684 C C . GLY A 1 89 ? 2.373 -6.080 13.792 1.00 85.88 89 GLY A C 1
ATOM 685 O O . GLY A 1 89 ? 1.671 -5.102 14.028 1.00 85.88 89 GLY A O 1
ATOM 686 N N . VAL A 1 90 ? 1.948 -7.103 13.038 1.00 87.12 90 VAL A N 1
ATOM 687 C CA . VAL A 1 90 ? 0.620 -7.165 12.391 1.00 87.12 90 VAL A CA 1
ATOM 688 C C . VAL A 1 90 ? -0.502 -7.083 13.425 1.00 87.12 90 VAL A C 1
ATOM 690 O O . VAL A 1 90 ? -1.466 -6.341 13.227 1.00 87.12 90 VAL A O 1
ATOM 693 N N . LEU A 1 91 ? -0.378 -7.805 14.542 1.00 88.31 91 LEU A N 1
ATOM 694 C CA . LEU A 1 91 ? -1.351 -7.749 15.636 1.00 88.31 91 LEU A CA 1
ATOM 695 C C . LEU A 1 91 ? -1.447 -6.337 16.223 1.00 88.31 91 LEU A C 1
ATOM 697 O O . LEU A 1 91 ? -2.549 -5.809 16.365 1.00 88.31 91 LEU A O 1
ATOM 701 N N . LEU A 1 92 ? -0.309 -5.697 16.500 1.00 87.94 92 LEU A N 1
ATOM 702 C CA . LEU A 1 92 ? -0.267 -4.331 17.026 1.00 87.94 92 LEU A CA 1
ATOM 703 C C . LEU A 1 92 ? -0.868 -3.315 16.045 1.00 87.94 92 LEU A C 1
ATOM 705 O O . LEU A 1 92 ? -1.620 -2.433 16.454 1.00 87.94 92 LEU A O 1
ATOM 709 N N . LEU A 1 93 ? -0.579 -3.469 14.751 1.00 88.31 93 LEU A N 1
ATOM 710 C CA . LEU A 1 93 ? -1.110 -2.628 13.677 1.00 88.31 93 LEU A CA 1
ATOM 711 C C . LEU A 1 93 ? -2.639 -2.773 13.581 1.00 88.31 93 LEU A C 1
ATOM 713 O O . LEU A 1 93 ? -3.363 -1.781 13.491 1.00 88.31 93 LEU A O 1
ATOM 717 N N . THR A 1 94 ? -3.144 -4.004 13.686 1.00 86.06 94 THR A N 1
ATOM 718 C CA . THR A 1 94 ? -4.587 -4.303 13.677 1.00 86.06 94 THR A CA 1
ATOM 719 C C . THR A 1 94 ? -5.289 -3.699 14.896 1.00 86.06 94 THR A C 1
ATOM 721 O O . THR A 1 94 ? -6.336 -3.068 14.767 1.00 86.06 94 THR A O 1
ATOM 724 N N . ILE A 1 95 ? -4.694 -3.827 16.084 1.00 87.81 95 ILE A N 1
ATOM 725 C CA . ILE A 1 95 ? -5.241 -3.244 17.316 1.00 87.81 95 ILE A CA 1
ATOM 726 C C . ILE A 1 95 ? -5.232 -1.710 17.236 1.00 87.81 95 ILE A C 1
ATOM 728 O O . ILE A 1 95 ? -6.241 -1.072 17.529 1.00 87.81 95 ILE A O 1
ATOM 732 N N . GLY A 1 96 ? -4.122 -1.108 16.801 1.00 84.56 96 GLY A N 1
ATOM 733 C CA . GLY A 1 96 ? -3.998 0.345 16.677 1.00 84.56 96 GLY A CA 1
ATOM 734 C C . GLY A 1 96 ? -5.008 0.941 15.695 1.00 84.56 96 GLY A C 1
ATOM 735 O O . GLY A 1 96 ? -5.671 1.929 16.007 1.00 84.56 96 GLY A O 1
ATOM 736 N N . THR A 1 97 ? -5.180 0.308 14.533 1.00 85.50 97 THR A N 1
ATOM 737 C CA . THR A 1 97 ? -6.147 0.753 13.514 1.00 85.50 97 THR A CA 1
ATOM 738 C C . THR A 1 97 ? -7.596 0.603 13.980 1.00 85.50 97 THR A C 1
ATOM 740 O O . THR A 1 97 ? -8.411 1.484 13.701 1.00 85.50 97 THR A O 1
ATOM 743 N N . PHE A 1 98 ? -7.916 -0.434 14.762 1.00 83.38 98 PHE A N 1
ATOM 744 C CA . PHE A 1 98 ? -9.230 -0.585 15.394 1.00 83.38 98 PHE A CA 1
ATOM 745 C C . PHE A 1 98 ? -9.547 0.567 16.360 1.00 83.38 98 PHE A C 1
ATOM 747 O O . PHE A 1 98 ? -10.627 1.153 16.281 1.00 83.38 98 PHE A O 1
ATOM 754 N N . PHE A 1 99 ? -8.597 0.935 17.226 1.00 83.44 99 PHE A N 1
ATOM 755 C CA . PHE A 1 99 ? -8.767 2.052 18.165 1.00 83.44 99 PHE A CA 1
ATOM 756 C C . PHE A 1 99 ? -8.913 3.405 17.463 1.00 83.44 99 PHE A C 1
ATOM 758 O O . PHE A 1 99 ? -9.715 4.220 17.898 1.00 83.44 99 PHE A O 1
ATOM 765 N N . LEU A 1 100 ? -8.179 3.634 16.372 1.00 80.38 100 LEU A N 1
ATOM 766 C CA . LEU A 1 100 ? -8.270 4.863 15.572 1.00 80.38 100 LEU A CA 1
ATOM 767 C C . LEU A 1 100 ? -9.611 5.027 14.841 1.00 80.38 100 LEU A C 1
ATOM 769 O O . LEU A 1 100 ? -9.988 6.141 14.484 1.00 80.38 100 LEU A O 1
ATOM 773 N N . THR A 1 101 ? -10.305 3.920 14.572 1.00 76.31 101 THR A N 1
ATOM 774 C CA . THR A 1 101 ? -11.541 3.926 13.777 1.00 76.31 101 THR A CA 1
ATOM 775 C C . THR A 1 101 ? -12.796 4.100 14.645 1.00 76.31 101 THR A C 1
ATOM 777 O O . THR A 1 101 ? -13.830 4.535 14.132 1.00 76.31 101 THR A O 1
ATOM 780 N N . LYS A 1 102 ? -12.717 3.781 15.943 1.00 66.38 102 LYS A N 1
ATOM 781 C CA . LYS A 1 102 ? -13.794 3.959 16.932 1.00 66.38 102 LYS A CA 1
ATOM 782 C C . LYS A 1 102 ? -13.944 5.416 17.360 1.00 66.38 102 LYS A C 1
ATOM 784 O O . LYS A 1 102 ? -15.114 5.851 17.452 1.00 66.38 102 LYS A O 1
#

Foldseek 3Di:
DVVVVVLVVVCVPPDNDPPVVSCVVCVVPVVSVVVVVVVVVLVVVLVVLVVPDPPQLSVLVSVLVVVVVCVVCCCPPVVDPDDPVVVVVNVVSNVVSVVSND

Secondary structure (DSSP, 8-state):
-HHHHHHHHHHHHHSS--HHHHHHHHTT-HHHHHHHHHHHHHHHHHHHHHHHS-HHHHHHHHHHHHHHHHHHHHHHHH-----HHHHHHHHHHHHHHHHHH-

Sequence (102 aa):
KIALNKVRLAVVAEGDPGLWDIVLHLLPNPYFIGGLFVIALGACLFFTLLYTTDISRALPVMGGIGYIIVFVYGHFLLGESINSYQIVGVLLLTIGTFFLTK

pLDDT: mean 78.91, std 10.56, range [49.09, 93.38]

Radius of gyration: 18.34 Å; chains: 1; bounding box: 41×30×42 Å

Organism: NCBI:txid2024889

InterPro domains:
  IPR000390 Small drug/metabolite transporter protein family [PTHR30561] (26-100)
  IPR000620 EamA domain [PF00892] (32-101)
  IPR037185 Multidrug transporter EmrE superfamily [SSF103481] (30-100)